Protein AF-A0A931SRX5-F1 (afdb_monomer)

Mean predicted aligned error: 4.79 Å

pLDDT: mean 85.55, std 7.3, range [66.88, 92.94]

Radius of gyration: 11.77 Å; Cα contacts (8 Å, |Δi|>4): 62; chains: 1; bounding box: 25×21×27 Å

Foldseek 3Di:
DQWDDQDDDPQWTWIARPV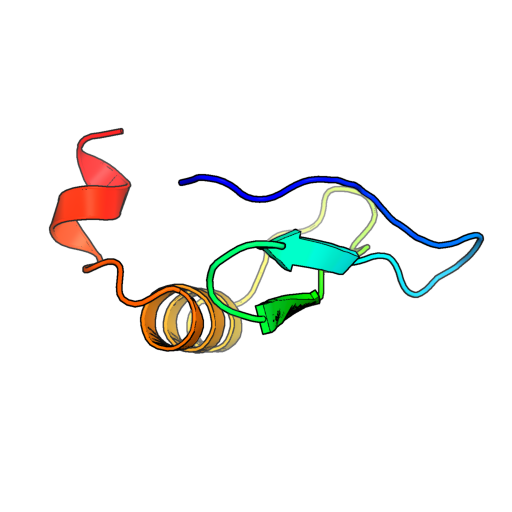VRAIQTDHPPVPDDDDPVSVVVRCVSVVHDPVNVVVD

Nearest PDB structures (foldseek):
  6g26-assembly1_F  TM=7.680E-01  e=6.227E-02  Burkholderia pseudomallei K96243
  4nwr-assembly1_C  TM=4.337E-01  e=3.129E+00  uncultured bacterium
  7tuv-assembly1_A  TM=5.803E-01  e=6.078E+00  Trypanosoma brucei

Solvent-accessible surface area (backbone atoms only — not comparable to full-atom values): 3645 Å² total; per-residue (Å²): 137,71,63,46,68,77,49,72,84,78,82,65,35,25,36,35,21,78,88,78,71,43,76,44,79,46,86,72,55,88,90,55,89,77,59,69,69,59,54,52,52,51,32,58,74,74,72,45,52,73,66,62,60,74,73,108

Secondary structure (DSSP, 8-state):
---EEEE-SSS-EEEEETTTTEEEEE---TTPPPPHHHHHHHHHHHT--HHHHHT-

Sequence (56 aa):
MGYDGPVGGGRHIRMVHPQKRKVVPLPAHRGKDVGIGLIRTILKEIEVSPDEWNEL

Structure (mmCIF, N/CA/C/O backbone):
data_AF-A0A931SRX5-F1
#
_entry.id   AF-A0A931SRX5-F1
#
loop_
_atom_site.group_PDB
_atom_site.id
_atom_site.type_symbol
_atom_site.label_atom_id
_atom_site.label_alt_id
_atom_site.label_comp_id
_atom_site.label_asym_id
_atom_site.label_entity_id
_atom_site.label_seq_id
_atom_site.pdbx_PDB_ins_code
_atom_site.Cartn_x
_atom_site.Cartn_y
_atom_site.Cartn_z
_atom_site.occupancy
_atom_site.B_iso_or_equiv
_atom_site.auth_seq_id
_atom_site.auth_comp_id
_atom_site.auth_asym_id
_atom_site.auth_atom_id
_atom_site.pdbx_PDB_model_num
ATOM 1 N N . MET A 1 1 ? -11.870 -3.897 -5.587 1.00 78.25 1 MET A N 1
ATOM 2 C CA . MET A 1 1 ? -11.260 -2.578 -5.290 1.00 78.25 1 MET A CA 1
ATOM 3 C C . MET A 1 1 ? -11.256 -1.578 -6.455 1.00 78.25 1 MET A C 1
ATOM 5 O O . MET A 1 1 ? -10.981 -0.418 -6.191 1.00 78.25 1 MET A O 1
ATOM 9 N N . GLY A 1 2 ? -11.545 -1.959 -7.713 1.00 87.50 2 GLY A N 1
ATOM 10 C CA . GLY A 1 2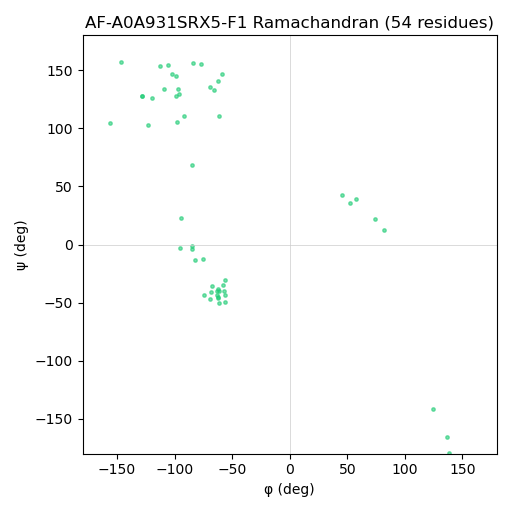 ? -11.693 -0.981 -8.811 1.00 87.50 2 GLY A CA 1
ATOM 11 C C . GLY A 1 2 ? -10.389 -0.354 -9.324 1.00 87.50 2 GLY A C 1
ATOM 12 O O .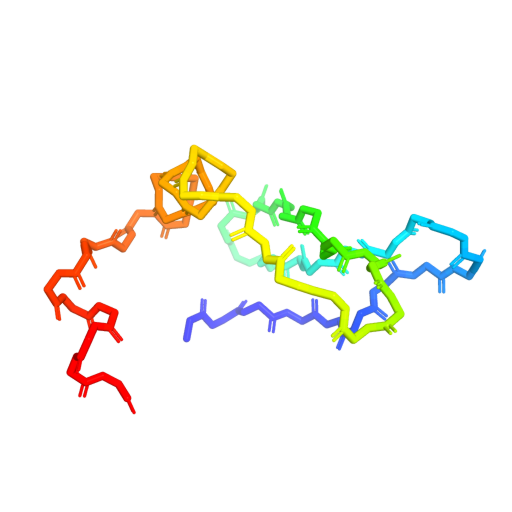 GLY A 1 2 ? -10.426 0.734 -9.886 1.00 87.50 2 GLY A O 1
ATOM 13 N N . TYR A 1 3 ? -9.249 -1.012 -9.099 1.00 90.25 3 TYR A N 1
ATOM 14 C CA . TYR A 1 3 ? -7.948 -0.598 -9.623 1.00 90.25 3 TYR A CA 1
ATOM 15 C C . TYR A 1 3 ? -7.605 -1.367 -10.908 1.00 90.25 3 TYR A C 1
ATOM 17 O O . TYR A 1 3 ? -7.677 -2.592 -10.920 1.00 9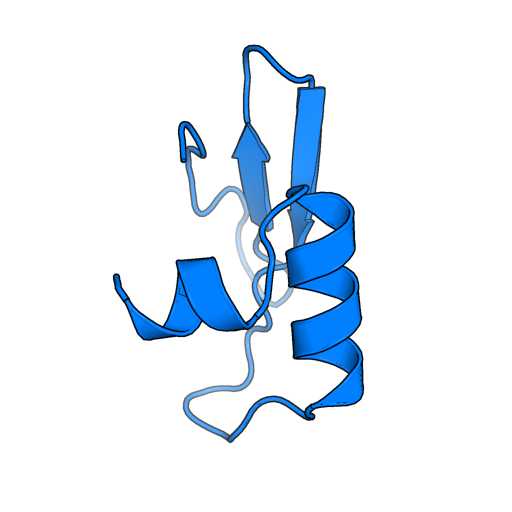0.25 3 TYR A O 1
ATOM 25 N N . ASP A 1 4 ? -7.143 -0.644 -11.924 1.00 91.69 4 ASP A N 1
ATOM 26 C CA . ASP A 1 4 ? -6.640 -1.130 -13.208 1.00 91.69 4 ASP A CA 1
ATOM 27 C C . ASP A 1 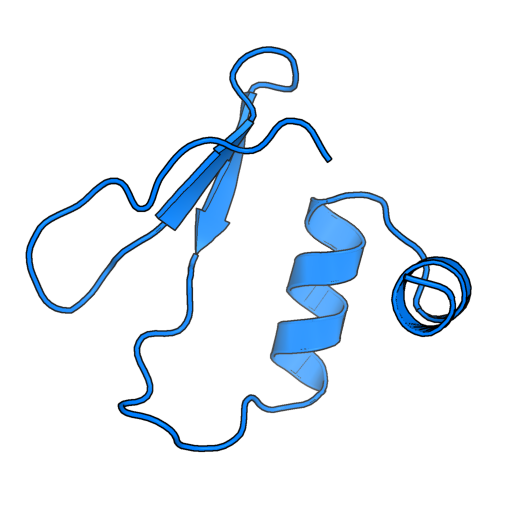4 ? -5.107 -1.028 -13.275 1.00 91.69 4 ASP A C 1
ATOM 29 O O . ASP A 1 4 ? -4.486 -0.179 -12.626 1.00 91.69 4 ASP A O 1
ATOM 33 N N . GLY A 1 5 ? -4.473 -1.869 -14.091 1.00 88.38 5 GLY A N 1
ATOM 34 C 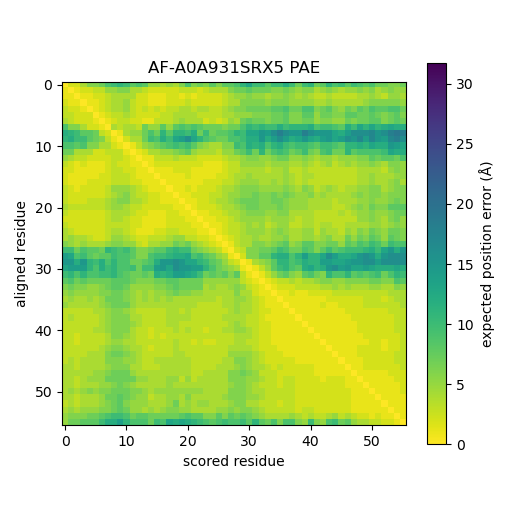CA . GLY A 1 5 ? -3.020 -1.909 -14.261 1.00 88.38 5 GLY A CA 1
ATOM 35 C C . GLY A 1 5 ? -2.467 -3.341 -14.293 1.00 88.38 5 GLY A C 1
ATOM 36 O O . GLY A 1 5 ? -3.242 -4.282 -14.448 1.00 88.38 5 GLY A O 1
ATOM 37 N N . PRO A 1 6 ? -1.140 -3.524 -14.151 1.00 88.81 6 PRO A N 1
ATOM 38 C CA . PRO A 1 6 ? -0.144 -2.487 -13.895 1.00 88.81 6 PRO A CA 1
ATOM 39 C C . PRO A 1 6 ? 0.063 -1.563 -15.101 1.00 88.81 6 PRO A C 1
ATOM 41 O O . PRO A 1 6 ? 0.206 -2.008 -16.236 1.00 88.81 6 PRO A O 1
ATOM 44 N N . VAL A 1 7 ? 0.123 -0.258 -14.843 1.00 90.00 7 VAL A N 1
ATOM 45 C CA . VAL A 1 7 ? 0.475 0.762 -15.838 1.00 90.00 7 VAL A CA 1
ATOM 46 C C . VAL A 1 7 ? 1.950 1.129 -15.669 1.00 90.00 7 VAL A C 1
ATOM 48 O O . VAL A 1 7 ? 2.382 1.484 -14.570 1.00 90.00 7 VAL A O 1
ATOM 51 N N . GLY A 1 8 ? 2.724 1.075 -16.753 1.00 83.00 8 GLY A N 1
ATOM 52 C CA . GLY A 1 8 ? 4.145 1.440 -16.775 1.00 83.00 8 GLY A CA 1
ATOM 53 C C . GLY A 1 8 ? 4.998 0.480 -17.606 1.00 83.00 8 GLY A C 1
ATOM 54 O O . GLY A 1 8 ? 4.496 -0.484 -18.174 1.00 83.00 8 GLY A O 1
ATOM 55 N N . GLY A 1 9 ? 6.303 0.750 -17.666 1.00 67.81 9 GLY A N 1
ATOM 56 C CA . GLY A 1 9 ? 7.296 -0.073 -18.357 1.00 67.81 9 GLY A CA 1
ATOM 57 C C . GLY A 1 9 ? 8.677 0.164 -17.752 1.00 67.81 9 GLY A C 1
ATOM 58 O O . GLY A 1 9 ? 9.266 1.225 -17.944 1.00 67.81 9 GLY A O 1
ATOM 59 N N . GLY A 1 10 ? 9.165 -0.794 -16.959 1.00 72.31 10 GLY A N 1
ATOM 60 C CA . GLY A 1 10 ? 10.448 -0.712 -16.253 1.00 72.31 10 GLY A CA 1
ATOM 61 C C . GLY A 1 10 ? 10.328 -0.922 -14.738 1.00 72.31 10 GLY A C 1
ATOM 62 O O . GLY A 1 10 ? 9.581 -1.780 -14.280 1.00 72.31 10 GLY A O 1
ATOM 63 N N . ARG A 1 11 ? 11.099 -0.161 -13.946 1.00 70.00 11 ARG A N 1
ATOM 64 C CA . ARG A 1 11 ? 11.255 -0.358 -12.483 1.00 70.00 11 ARG A CA 1
ATOM 65 C C . ARG A 1 11 ? 10.137 0.246 -11.623 1.00 70.00 11 ARG A C 1
ATOM 67 O O . ARG A 1 11 ? 10.068 -0.061 -10.439 1.00 70.00 11 ARG A O 1
ATOM 74 N N . HIS A 1 12 ? 9.293 1.099 -12.198 1.00 79.00 12 HIS A N 1
ATOM 75 C CA . HIS A 1 12 ? 8.191 1.760 -11.498 1.00 79.00 12 HIS A CA 1
ATOM 76 C C . HIS A 1 12 ? 6.878 1.432 -12.204 1.00 79.00 12 HIS A C 1
ATOM 78 O O . HIS A 1 12 ? 6.572 1.990 -13.256 1.00 79.00 12 HIS A O 1
ATOM 84 N N . ILE A 1 13 ? 6.122 0.510 -11.618 1.00 88.44 13 ILE A N 1
ATOM 85 C CA . ILE A 1 13 ? 4.782 0.123 -12.059 1.00 88.44 13 ILE A CA 1
ATOM 86 C C . ILE A 1 13 ? 3.761 0.545 -11.003 1.00 88.44 13 ILE A C 1
ATOM 88 O O . ILE A 1 13 ? 4.097 0.706 -9.828 1.00 88.44 13 ILE A O 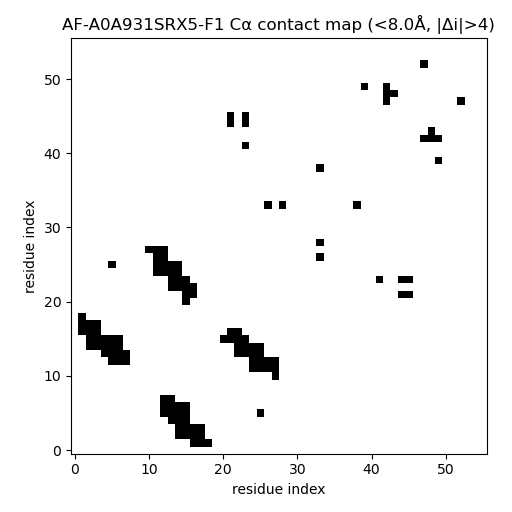1
ATOM 92 N N . ARG A 1 14 ? 2.521 0.785 -11.425 1.00 88.69 14 ARG A N 1
ATOM 93 C CA . ARG A 1 14 ? 1.456 1.307 -10.556 1.00 88.69 14 ARG A CA 1
ATOM 94 C C . ARG A 1 14 ? 0.090 0.758 -10.934 1.00 88.69 14 ARG A C 1
ATOM 96 O O . ARG A 1 14 ? -0.130 0.391 -12.086 1.00 88.69 14 ARG A O 1
ATOM 103 N N . MET A 1 15 ? -0.816 0.780 -9.970 1.00 91.69 15 MET A N 1
ATOM 104 C CA . MET A 1 15 ? -2.242 0.524 -10.143 1.00 91.69 15 MET A CA 1
ATOM 105 C C . MET A 1 15 ? -3.002 1.856 -10.131 1.00 91.69 15 MET A C 1
ATOM 107 O O . MET A 1 15 ? -2.605 2.786 -9.425 1.00 91.69 15 MET A O 1
ATOM 111 N N . VAL A 1 16 ? -4.088 1.966 -10.892 1.00 92.25 16 VAL A N 1
ATOM 112 C CA . VAL A 1 16 ? -4.882 3.195 -11.044 1.00 92.25 16 VAL A CA 1
ATOM 113 C C . VAL A 1 16 ? -6.349 2.895 -10.779 1.00 92.25 16 VAL A C 1
ATOM 115 O O . VAL A 1 16 ? -6.905 2.020 -11.416 1.00 92.25 16 VAL A O 1
ATOM 118 N N . HIS A 1 17 ? -7.010 3.639 -9.899 1.00 92.94 17 HIS A N 1
ATOM 119 C CA . HIS A 1 17 ? -8.462 3.572 -9.739 1.00 92.94 17 HIS A CA 1
ATOM 120 C C . HIS A 1 17 ? -9.111 4.713 -10.537 1.00 92.94 17 HIS A C 1
ATOM 122 O O . HIS A 1 17 ? -9.052 5.865 -10.090 1.00 92.94 17 HIS A O 1
ATOM 128 N N . PRO A 1 18 ? -9.741 4.447 -11.698 1.00 89.19 18 PRO A N 1
ATOM 129 C CA . PRO A 1 18 ? -10.184 5.506 -12.604 1.00 89.19 18 PRO A CA 1
ATOM 130 C C . PRO A 1 18 ? -11.319 6.360 -12.023 1.00 89.19 18 PRO A C 1
ATOM 132 O O . PRO A 1 18 ? -11.316 7.575 -12.209 1.00 89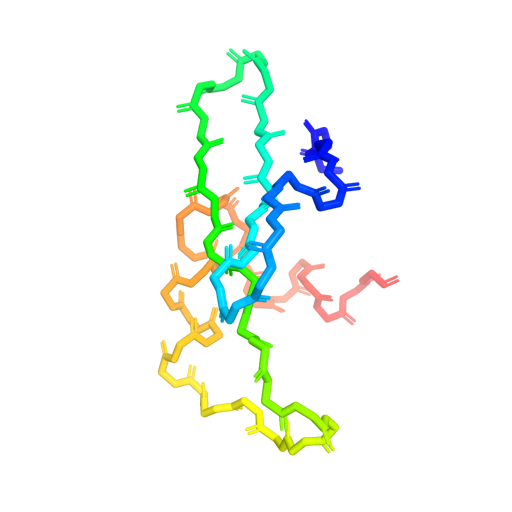.19 18 PRO A O 1
ATOM 135 N N . GLN A 1 19 ? -12.245 5.768 -11.259 1.00 91.25 19 GLN A N 1
ATOM 136 C CA . GLN A 1 19 ? -13.364 6.500 -10.647 1.00 91.25 19 GLN A CA 1
ATOM 137 C C . GLN A 1 19 ? -12.911 7.357 -9.457 1.00 91.25 19 GLN A C 1
ATOM 139 O O . GLN A 1 19 ? -13.304 8.515 -9.350 1.00 91.25 19 GLN A O 1
ATOM 144 N N . LYS A 1 20 ? -12.057 6.815 -8.575 1.00 88.75 20 LYS A N 1
ATOM 145 C CA . LYS A 1 20 ? -11.566 7.533 -7.383 1.00 88.75 20 LYS A CA 1
ATOM 146 C C . LYS A 1 20 ? -10.346 8.421 -7.65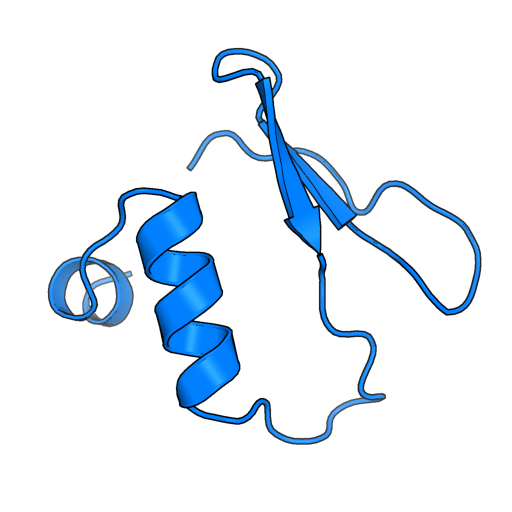5 1.00 88.75 20 LYS A C 1
ATOM 148 O O . LYS A 1 20 ? -9.889 9.103 -6.744 1.00 88.75 20 LYS A O 1
ATOM 153 N N . ARG A 1 21 ? -9.801 8.407 -8.880 1.00 86.81 21 ARG A N 1
ATOM 154 C CA . ARG A 1 21 ? -8.568 9.117 -9.277 1.00 86.81 21 ARG A CA 1
ATOM 155 C C . ARG A 1 21 ? -7.370 8.824 -8.365 1.00 86.81 21 ARG A C 1
ATOM 157 O O . ARG A 1 21 ? -6.541 9.696 -8.118 1.00 86.81 21 ARG A O 1
ATOM 164 N N . LYS A 1 22 ? -7.267 7.587 -7.875 1.00 88.56 22 LYS A N 1
ATOM 165 C CA . LYS A 1 22 ? -6.156 7.150 -7.019 1.00 88.56 22 LYS A CA 1
ATOM 166 C C . LYS A 1 22 ? -5.109 6.407 -7.827 1.00 88.56 22 LYS A C 1
ATOM 168 O O . LYS A 1 22 ? -5.448 5.652 -8.735 1.00 88.56 22 LYS A O 1
ATOM 173 N N . VAL A 1 23 ? -3.846 6.583 -7.463 1.00 88.31 23 VAL A N 1
ATOM 174 C CA . VAL A 1 23 ? -2.716 5.853 -8.040 1.00 88.31 23 VAL A CA 1
ATOM 175 C C . VAL A 1 23 ? -1.908 5.270 -6.899 1.00 88.31 23 VAL A C 1
ATOM 177 O O . VAL A 1 23 ? -1.530 6.004 -5.996 1.00 88.31 23 VAL A O 1
ATOM 180 N N . VAL A 1 24 ? -1.643 3.969 -6.955 1.00 88.00 24 VAL A N 1
ATOM 181 C CA . VAL A 1 24 ? -0.894 3.250 -5.923 1.00 88.00 24 VAL A CA 1
ATOM 182 C C . VAL A 1 24 ? 0.350 2.647 -6.565 1.00 88.00 24 VAL A C 1
ATOM 184 O O . VAL A 1 24 ? 0.224 1.947 -7.579 1.00 88.00 24 VAL A O 1
ATOM 187 N N . PRO A 1 25 ? 1.557 2.901 -6.033 1.00 84.06 25 PRO A N 1
ATOM 188 C CA . PRO A 1 25 ? 2.761 2.260 -6.539 1.00 84.06 25 PRO A CA 1
ATOM 189 C C . PRO A 1 25 ? 2.691 0.755 -6.273 1.00 84.06 25 PRO A C 1
ATOM 191 O O . PRO A 1 25 ? 2.392 0.331 -5.159 1.00 84.06 25 PRO A O 1
ATOM 194 N N . LEU A 1 26 ? 3.004 -0.057 -7.283 1.00 81.81 26 LEU A N 1
ATOM 195 C CA . LEU A 1 26 ? 3.197 -1.486 -7.082 1.00 81.81 26 LEU A CA 1
ATOM 196 C C . LEU A 1 26 ? 4.694 -1.716 -6.808 1.00 81.81 26 LEU A C 1
ATOM 198 O O . LEU A 1 26 ? 5.514 -1.501 -7.708 1.00 81.81 26 LEU A O 1
ATOM 202 N N . PRO A 1 27 ? 5.092 -2.096 -5.581 1.00 75.50 27 PRO A N 1
ATOM 203 C CA . PRO A 1 27 ? 6.494 -2.328 -5.266 1.00 75.50 27 PRO A CA 1
ATOM 204 C C . PRO A 1 27 ? 7.076 -3.457 -6.129 1.00 75.50 27 PRO A C 1
ATOM 206 O O . PRO A 1 27 ? 6.761 -4.632 -5.966 1.00 75.50 27 PRO A O 1
ATOM 209 N N . ALA A 1 28 ? 7.967 -3.108 -7.059 1.00 69.44 28 ALA A N 1
ATOM 210 C CA . ALA A 1 28 ? 8.639 -4.061 -7.937 1.00 69.44 28 ALA A CA 1
ATOM 211 C C . ALA A 1 28 ? 9.886 -4.653 -7.250 1.00 69.44 28 ALA A C 1
ATOM 213 O O . ALA A 1 28 ? 11.023 -4.373 -7.634 1.00 69.44 28 ALA A O 1
ATOM 214 N N . HIS A 1 29 ? 9.695 -5.458 -6.202 1.00 69.38 29 HIS A N 1
ATOM 215 C CA . HIS A 1 29 ? 10.796 -6.025 -5.405 1.00 69.38 29 HIS A CA 1
ATOM 216 C C . HIS A 1 29 ? 11.245 -7.434 -5.835 1.00 69.38 29 HIS A C 1
ATOM 218 O O . HIS A 1 29 ? 11.841 -8.145 -5.034 1.00 69.38 29 HIS A O 1
ATOM 224 N N . ARG A 1 30 ? 10.999 -7.855 -7.089 1.00 67.56 30 ARG A N 1
ATOM 225 C CA . ARG A 1 30 ? 11.422 -9.168 -7.642 1.00 67.56 30 ARG A CA 1
ATOM 226 C C . ARG A 1 30 ? 11.157 -10.361 -6.694 1.00 67.56 30 ARG A C 1
ATOM 228 O O . ARG A 1 30 ? 12.019 -11.217 -6.535 1.00 67.56 30 ARG A O 1
ATOM 235 N N . GLY A 1 31 ? 9.992 -10.392 -6.046 1.00 66.88 31 GLY A N 1
ATOM 236 C CA . GLY A 1 31 ? 9.603 -11.481 -5.139 1.00 66.88 31 GLY A CA 1
ATOM 237 C C . GLY A 1 31 ? 10.163 -11.395 -3.715 1.00 66.88 31 GLY A C 1
ATOM 238 O O . GLY A 1 31 ? 10.085 -12.375 -2.987 1.00 66.88 31 GLY A O 1
ATOM 239 N N . LYS A 1 32 ? 10.734 -10.256 -3.307 1.00 79.12 32 LYS A N 1
ATOM 240 C CA . LYS A 1 32 ? 11.074 -9.991 -1.902 1.00 79.12 32 LYS A CA 1
ATOM 241 C C . LYS A 1 32 ? 9.873 -9.454 -1.131 1.00 79.12 32 LYS A C 1
ATOM 243 O O . LYS A 1 32 ? 8.999 -8.810 -1.714 1.00 79.12 32 LYS A O 1
ATOM 248 N N . ASP A 1 33 ? 9.917 -9.647 0.182 1.00 83.44 33 ASP A N 1
ATOM 249 C CA . ASP A 1 33 ? 8.914 -9.129 1.103 1.00 83.44 33 ASP A CA 1
ATOM 250 C C . ASP A 1 33 ? 8.794 -7.607 1.036 1.00 83.44 33 ASP A C 1
ATOM 252 O O . ASP A 1 33 ? 9.763 -6.866 0.823 1.00 83.44 33 ASP A O 1
ATOM 256 N N . VAL A 1 34 ? 7.569 -7.142 1.257 1.00 84.06 34 VAL A N 1
ATOM 257 C CA . VAL A 1 34 ? 7.234 -5.727 1.364 1.00 84.06 34 VAL A CA 1
ATOM 258 C C . VAL A 1 34 ? 7.209 -5.356 2.843 1.00 84.06 34 VAL A C 1
ATOM 260 O O . VAL A 1 34 ? 6.552 -6.009 3.649 1.00 84.06 34 VAL A O 1
ATOM 263 N N . GLY A 1 35 ? 7.913 -4.288 3.219 1.00 86.88 35 GLY A N 1
ATOM 264 C CA . GLY A 1 35 ? 7.917 -3.821 4.604 1.00 86.88 35 GLY A CA 1
ATOM 265 C C . GLY A 1 35 ? 6.523 -3.386 5.074 1.00 86.88 35 GLY A C 1
ATOM 266 O O . GLY A 1 35 ? 5.797 -2.703 4.349 1.00 86.88 35 GLY A O 1
ATOM 267 N N . ILE A 1 36 ? 6.178 -3.705 6.327 1.00 89.69 36 ILE A N 1
ATOM 268 C CA . ILE A 1 36 ? 4.858 -3.420 6.923 1.00 89.69 36 ILE A CA 1
ATOM 269 C C . ILE A 1 36 ? 4.460 -1.936 6.866 1.00 89.69 36 ILE A C 1
ATOM 271 O O . ILE A 1 36 ? 3.282 -1.614 6.737 1.00 89.69 36 ILE A O 1
ATOM 275 N N . GLY A 1 37 ? 5.431 -1.017 6.914 1.00 90.50 37 GLY A N 1
ATOM 276 C CA . GLY A 1 37 ? 5.174 0.418 6.774 1.00 90.50 37 GLY A CA 1
ATOM 277 C C . GLY A 1 37 ? 4.596 0.781 5.406 1.00 90.50 37 GLY A C 1
ATOM 278 O O . GLY A 1 37 ? 3.624 1.526 5.336 1.00 90.50 37 GLY A O 1
ATOM 279 N N . LEU A 1 38 ? 5.138 0.204 4.328 1.00 86.50 38 LEU A N 1
ATOM 280 C CA . LEU A 1 38 ? 4.638 0.437 2.973 1.00 86.50 38 LEU A CA 1
ATOM 281 C C . LEU A 1 38 ? 3.251 -0.184 2.783 1.00 86.50 38 LEU A C 1
ATOM 283 O O . LEU A 1 38 ? 2.375 0.468 2.224 1.00 86.50 38 LEU A O 1
ATOM 287 N N . ILE A 1 39 ? 3.028 -1.390 3.315 1.00 88.94 39 ILE A N 1
ATOM 288 C CA . ILE A 1 39 ? 1.705 -2.036 3.303 1.00 88.94 39 ILE A CA 1
ATOM 289 C C . ILE A 1 39 ? 0.668 -1.126 3.973 1.00 88.94 39 ILE A C 1
ATOM 291 O O . ILE A 1 39 ? -0.362 -0.826 3.377 1.00 88.94 39 ILE A O 1
ATOM 295 N N . ARG A 1 40 ? 0.961 -0.606 5.171 1.00 91.31 40 ARG A N 1
ATOM 296 C CA . ARG A 1 40 ? 0.056 0.308 5.890 1.00 91.31 40 ARG A CA 1
ATOM 297 C C . ARG A 1 40 ? -0.219 1.600 5.121 1.00 91.31 40 ARG A C 1
ATOM 299 O O . ARG A 1 40 ? -1.357 2.062 5.118 1.00 91.31 40 ARG A O 1
ATOM 306 N N . THR A 1 41 ? 0.794 2.175 4.473 1.00 89.50 41 THR A N 1
ATOM 307 C CA . THR A 1 41 ? 0.615 3.370 3.634 1.00 89.50 41 THR A CA 1
ATOM 308 C C . THR A 1 41 ? -0.316 3.081 2.461 1.00 89.50 41 THR A C 1
ATOM 310 O O . THR A 1 41 ? -1.257 3.839 2.247 1.00 89.50 41 THR A O 1
ATOM 313 N N . ILE A 1 42 ? -0.115 1.963 1.760 1.00 88.00 42 ILE A N 1
ATOM 314 C CA . ILE A 1 42 ? -0.963 1.558 0.633 1.00 88.00 42 ILE A CA 1
ATOM 315 C C . ILE A 1 42 ? -2.405 1.331 1.095 1.00 88.00 42 ILE A C 1
ATOM 317 O O . ILE A 1 42 ? -3.317 1.907 0.511 1.00 88.00 42 ILE A O 1
ATOM 321 N N . LEU A 1 43 ? -2.615 0.553 2.163 1.00 90.69 43 LEU A N 1
ATOM 322 C CA . LEU A 1 43 ? -3.948 0.285 2.717 1.00 90.69 43 LEU A CA 1
ATOM 323 C C . LEU A 1 43 ? -4.685 1.584 3.075 1.00 90.69 43 LEU A C 1
ATOM 325 O O . LEU A 1 43 ? -5.842 1.776 2.700 1.00 90.69 43 LEU A O 1
ATOM 329 N N . LYS A 1 44 ? -3.980 2.533 3.704 1.00 90.12 44 LYS A N 1
ATOM 330 C CA . LYS A 1 44 ? -4.518 3.865 3.998 1.00 90.12 44 LYS A CA 1
ATOM 331 C C . LYS A 1 44 ? -4.881 4.637 2.726 1.00 90.12 44 LYS A C 1
ATOM 333 O O . LYS A 1 44 ? -5.948 5.242 2.674 1.00 90.12 44 LYS A O 1
ATOM 338 N N . GLU A 1 45 ? -4.019 4.636 1.710 1.00 87.00 45 GLU A N 1
ATOM 339 C CA . GLU A 1 45 ? -4.283 5.324 0.440 1.00 87.00 45 GLU A CA 1
ATOM 340 C C . GLU A 1 45 ? -5.509 4.759 -0.275 1.00 87.00 45 GLU A C 1
ATOM 342 O O . GLU A 1 45 ? -6.292 5.524 -0.843 1.00 87.00 45 GLU A O 1
ATOM 347 N N . ILE A 1 46 ? -5.711 3.441 -0.226 1.00 88.69 46 ILE A N 1
ATOM 348 C CA . ILE A 1 46 ? -6.862 2.783 -0.854 1.00 88.69 46 ILE A CA 1
ATOM 349 C C . ILE A 1 46 ? -8.118 2.767 0.027 1.00 88.69 46 ILE A C 1
ATOM 351 O O . ILE A 1 46 ? -9.167 2.350 -0.455 1.00 88.69 46 ILE A O 1
ATOM 355 N N . GLU A 1 47 ? -8.029 3.306 1.249 1.00 89.38 47 GLU A N 1
ATOM 356 C CA . GLU A 1 47 ? -9.099 3.330 2.259 1.00 89.38 47 GLU A CA 1
ATOM 357 C C . GLU A 1 47 ? -9.608 1.929 2.634 1.00 89.38 47 GLU A C 1
ATOM 359 O O . GLU A 1 47 ? -10.805 1.739 2.819 1.00 89.38 47 GLU A O 1
ATOM 364 N N . VAL A 1 48 ? -8.695 0.960 2.744 1.00 90.19 48 VAL A N 1
ATOM 365 C CA . VAL A 1 48 ? -8.984 -0.413 3.190 1.00 90.19 48 VAL A CA 1
ATOM 366 C C . VAL A 1 48 ? -8.379 -0.616 4.573 1.00 90.19 48 VAL A C 1
ATOM 368 O O . VAL A 1 48 ? -7.229 -0.232 4.823 1.00 90.19 48 VAL A O 1
ATOM 371 N N . SER A 1 49 ? -9.145 -1.199 5.493 1.00 91.38 49 SER A N 1
ATOM 372 C CA . SER A 1 49 ? -8.622 -1.527 6.821 1.00 91.38 49 SER A CA 1
ATOM 373 C C . SER A 1 49 ? -7.736 -2.785 6.765 1.00 91.38 49 SER A C 1
ATOM 375 O O . SER A 1 49 ? -7.900 -3.619 5.875 1.00 91.38 49 SER A O 1
ATOM 377 N N . PRO A 1 50 ? -6.784 -2.967 7.698 1.00 90.38 50 PRO A N 1
ATOM 378 C CA . PRO A 1 50 ? -6.026 -4.215 7.776 1.00 90.38 50 PRO A CA 1
ATOM 379 C C . PRO A 1 50 ? -6.909 -5.454 7.964 1.00 90.38 50 PRO A C 1
ATOM 381 O O . PRO A 1 50 ? -6.584 -6.501 7.418 1.00 90.38 50 PRO A O 1
ATOM 384 N N . ASP A 1 51 ? -8.011 -5.338 8.707 1.00 92.62 51 ASP A N 1
ATOM 385 C CA . ASP A 1 51 ? -8.937 -6.449 8.943 1.00 92.62 51 ASP A CA 1
ATOM 386 C C . ASP A 1 51 ? -9.691 -6.813 7.659 1.00 92.62 51 ASP A C 1
ATOM 388 O O . ASP A 1 51 ? -9.676 -7.970 7.258 1.00 92.62 51 ASP A O 1
ATOM 392 N N . GLU A 1 52 ? -10.227 -5.813 6.946 1.00 91.75 52 GLU A N 1
ATOM 393 C CA . GLU A 1 52 ? -10.862 -6.002 5.633 1.00 91.75 52 GLU A CA 1
ATOM 394 C C . GLU A 1 52 ? -9.887 -6.641 4.639 1.00 91.75 52 GLU A C 1
ATOM 396 O O . GLU A 1 52 ? -10.263 -7.532 3.888 1.00 91.75 52 GLU A O 1
ATOM 401 N N . TRP A 1 53 ? -8.616 -6.227 4.654 1.00 90.38 53 TRP A N 1
ATOM 402 C CA . TRP A 1 53 ? -7.581 -6.841 3.825 1.00 90.38 53 TRP A CA 1
ATOM 403 C C . TRP A 1 53 ? -7.333 -8.315 4.165 1.00 90.38 53 TRP A C 1
ATOM 405 O O . TRP A 1 53 ? -7.115 -9.113 3.260 1.00 90.38 53 TRP A O 1
ATOM 415 N N . ASN A 1 54 ? -7.339 -8.678 5.448 1.00 89.69 54 ASN A N 1
ATOM 416 C CA . ASN A 1 54 ? -7.079 -10.049 5.892 1.00 89.69 54 ASN A CA 1
ATOM 417 C C . ASN A 1 54 ? -8.263 -11.001 5.653 1.00 89.69 54 ASN A C 1
ATOM 419 O O . ASN A 1 54 ? -8.093 -12.213 5.781 1.00 89.69 54 ASN A O 1
ATOM 423 N N . GLU A 1 55 ? -9.442 -10.468 5.331 1.00 92.50 55 GLU A N 1
ATOM 424 C CA . GLU A 1 55 ? -10.647 -11.235 4.998 1.00 92.50 55 GLU A CA 1
ATOM 425 C C . GLU A 1 55 ? -10.843 -11.446 3.480 1.00 92.50 55 GLU A C 1
ATOM 427 O O . GLU A 1 55 ? -11.786 -12.136 3.082 1.00 92.50 55 GLU A O 1
ATOM 432 N N . LEU A 1 56 ? -9.969 -10.874 2.638 1.00 81.75 56 LEU A N 1
ATOM 433 C CA . LEU A 1 56 ? -9.960 -11.031 1.172 1.00 81.75 56 LEU A CA 1
ATOM 434 C C . LEU A 1 56 ? -9.174 -12.264 0.709 1.00 81.75 56 LEU A C 1
ATOM 436 O O . LEU A 1 56 ? -9.642 -12.892 -0.270 1.00 81.75 56 LEU A O 1
#